Protein AF-A0A326RTP5-F1 (afdb_monomer_lite)

Radius of gyration: 15.51 Å; chains: 1; bounding box: 38×34×43 Å

Secondary structure (DSSP, 8-state):
-GGG---GGGSSHHHHHHHHHHHHHHEEEEETTEEEEEEEEEEEEE-SS-B-TTSPP-SS--PPTT-EEEETTEEEEEEEETTTTEEEEEEEEEEEETTTTEEEESHHHHHHHHH-S--SSS-----EEEE------PPEEEPPSS--GGGGTTTTTTS--EEE--TT-

Organism: NCBI:txid475299

pLDDT: mean 94.5, std 6.09, range [53.22, 98.88]

Sequence (169 aa):
MTFLKITPDKENEAGFGKIAKRLFEEYAIQKGDQLFRLMEIEFYWKSETHPDQSTYGRNHVQPKAGDWFFHYSGVDIALDDPDLKGEGGILIRGIYDLTERKEIKGPMVCAMTLFSGFNAFDGNIQTKLISKPFDSLPIKAGPRKGLGKNAEVNDMHVKNYAFSINPKK

Foldseek 3Di:
DPLLDADPVLLAPVNLVSSVQCQQFWKWKDFPPWTKGQFKKFWQKDFPNRHQQQFDDQPPHDDDQQDWDDDPQAIFRWHDDVVRNMTHGIQGAWIATPVVRDIQGGRHSVRCVQFPDDDPPDDDRPIHMDTDGDDRFDKDFFFDPDGDPSRVVVVVRGGRRMIGGDPVD

Structure (mmCIF, N/CA/C/O backbone):
data_AF-A0A326RTP5-F1
#
_entry.id   AF-A0A326RTP5-F1
#
loop_
_atom_site.group_PDB
_atom_site.id
_atom_site.type_symbol
_atom_site.label_atom_id
_atom_site.label_alt_id
_atom_site.label_comp_id
_atom_site.label_asym_id
_atom_site.label_entity_id
_atom_site.label_seq_id
_atom_site.pdbx_PDB_ins_code
_atom_site.Cartn_x
_atom_site.Cartn_y
_atom_site.Cartn_z
_atom_site.occupancy
_atom_site.B_iso_or_equiv
_atom_site.auth_seq_id
_atom_site.auth_comp_id
_atom_site.auth_asym_id
_atom_site.auth_atom_id
_atom_site.pdbx_PDB_model_num
ATOM 1 N N . MET A 1 1 ? -8.955 -12.560 -4.746 1.00 63.47 1 MET A N 1
ATOM 2 C CA . MET A 1 1 ? -9.110 -11.088 -4.686 1.00 63.47 1 MET A CA 1
ATOM 3 C C . MET A 1 1 ? -8.701 -10.493 -6.026 1.00 63.47 1 MET A C 1
ATOM 5 O O . MET A 1 1 ? -7.521 -10.309 -6.268 1.00 63.47 1 MET A O 1
ATOM 9 N N . THR A 1 2 ? -9.645 -10.257 -6.938 1.00 82.19 2 THR A N 1
ATOM 10 C CA . THR A 1 2 ? -9.330 -9.908 -8.340 1.00 82.19 2 THR A CA 1
ATOM 11 C C . THR A 1 2 ? -8.784 -8.493 -8.531 1.00 82.19 2 THR A C 1
ATOM 13 O O . THR A 1 2 ? -8.080 -8.247 -9.502 1.00 82.19 2 THR A O 1
ATOM 16 N N . PHE A 1 3 ? -9.077 -7.557 -7.623 1.00 92.94 3 PHE A N 1
ATOM 17 C CA . PHE A 1 3 ? -8.702 -6.151 -7.806 1.00 92.94 3 PHE A CA 1
ATOM 18 C C . PHE A 1 3 ? -7.225 -5.843 -7.542 1.00 92.94 3 PHE A C 1
ATOM 20 O O . PHE A 1 3 ? -6.750 -4.816 -8.010 1.00 92.94 3 PHE A O 1
ATOM 27 N N . LEU A 1 4 ? -6.522 -6.719 -6.815 1.00 94.38 4 LEU A N 1
ATOM 28 C CA . LEU A 1 4 ? -5.075 -6.629 -6.600 1.00 94.38 4 LEU A CA 1
ATOM 29 C C . LEU A 1 4 ? -4.275 -7.215 -7.773 1.00 94.38 4 LEU A C 1
ATOM 31 O O . LEU A 1 4 ? -3.059 -7.068 -7.790 1.00 94.38 4 LEU A O 1
ATOM 35 N N . LYS A 1 5 ? -4.933 -7.878 -8.741 1.00 91.75 5 LYS A N 1
ATOM 36 C CA . LYS A 1 5 ? -4.241 -8.461 -9.894 1.00 91.75 5 LYS A CA 1
ATOM 37 C C . LYS A 1 5 ? -3.629 -7.348 -10.740 1.00 91.75 5 LYS A C 1
ATOM 39 O O . LYS A 1 5 ? -4.337 -6.454 -11.214 1.00 91.75 5 LYS A O 1
ATOM 44 N N . ILE A 1 6 ? -2.325 -7.449 -10.951 1.00 91.44 6 ILE A N 1
ATOM 45 C CA . ILE A 1 6 ? -1.567 -6.580 -11.838 1.00 91.44 6 ILE A CA 1
ATOM 46 C C . ILE A 1 6 ? -1.466 -7.290 -13.186 1.00 91.44 6 ILE A C 1
ATOM 48 O O . ILE A 1 6 ? -1.182 -8.474 -13.256 1.00 91.44 6 ILE A O 1
ATOM 52 N N . THR A 1 7 ? -1.777 -6.585 -14.264 1.00 89.69 7 THR A N 1
ATOM 53 C CA . THR A 1 7 ? -1.649 -7.096 -15.636 1.00 89.69 7 THR A CA 1
ATOM 54 C C . THR A 1 7 ? -0.536 -6.326 -16.345 1.00 89.69 7 THR A C 1
ATOM 56 O O . THR A 1 7 ? -0.242 -5.214 -15.904 1.00 89.69 7 THR A O 1
ATOM 59 N N . PRO A 1 8 ? 0.066 -6.845 -17.435 1.00 89.00 8 PRO A N 1
ATOM 60 C CA . PRO A 1 8 ? 1.170 -6.160 -18.119 1.00 89.00 8 PRO A CA 1
ATOM 61 C C . PRO A 1 8 ? 0.866 -4.689 -18.470 1.00 89.00 8 PRO A C 1
ATOM 63 O O . PRO A 1 8 ? 1.699 -3.803 -18.321 1.00 89.00 8 PRO A O 1
ATOM 66 N N . ASP A 1 9 ? -0.375 -4.393 -18.869 1.00 91.00 9 ASP A N 1
ATOM 67 C CA . ASP A 1 9 ? -0.857 -3.042 -19.194 1.00 91.00 9 ASP A CA 1
ATOM 68 C C . ASP A 1 9 ? -1.096 -2.142 -17.963 1.00 91.00 9 ASP A C 1
ATOM 70 O O . ASP A 1 9 ? -1.390 -0.951 -18.102 1.00 91.00 9 ASP A O 1
ATOM 74 N N . LYS A 1 10 ? -0.985 -2.694 -16.750 1.00 92.50 10 LYS A N 1
ATOM 75 C CA . LYS A 1 10 ? -1.265 -2.040 -15.459 1.00 92.50 10 LYS A CA 1
ATOM 76 C C . LYS A 1 10 ? -0.072 -2.014 -14.507 1.00 92.50 10 LYS A C 1
ATOM 78 O O . LYS A 1 10 ? -0.214 -1.488 -13.406 1.00 92.50 10 LYS A O 1
ATOM 83 N N . GLU A 1 11 ? 1.095 -2.497 -14.920 1.00 94.25 11 GLU A N 1
ATOM 84 C CA . GLU A 1 11 ? 2.370 -2.316 -14.212 1.00 94.25 11 GLU A CA 1
ATOM 85 C C . GLU A 1 11 ? 2.873 -0.861 -14.353 1.00 94.25 11 GLU A C 1
ATOM 87 O O . GLU A 1 11 ? 3.958 -0.587 -14.856 1.00 94.25 11 GLU A O 1
ATOM 92 N N . ASN A 1 12 ? 2.044 0.123 -13.997 1.00 96.06 12 ASN A N 1
ATOM 93 C CA . ASN A 1 12 ? 2.321 1.549 -14.173 1.00 96.06 12 ASN A CA 1
ATOM 94 C C . ASN A 1 12 ? 1.529 2.417 -13.182 1.00 96.06 12 ASN A C 1
ATOM 96 O O . ASN A 1 12 ? 0.680 1.934 -12.433 1.00 96.06 12 ASN A O 1
ATOM 100 N N . GLU A 1 13 ? 1.792 3.729 -13.199 1.00 97.50 13 GLU A N 1
ATOM 101 C CA . GLU A 1 13 ? 1.188 4.699 -12.273 1.00 97.50 13 GLU A CA 1
ATOM 102 C C . GLU A 1 13 ? -0.348 4.671 -12.308 1.00 97.50 13 GLU A C 1
ATOM 104 O O . GLU A 1 13 ? -0.994 4.724 -11.262 1.00 97.50 13 GLU A O 1
ATOM 109 N N . ALA A 1 14 ? -0.951 4.525 -13.492 1.00 97.62 14 ALA A N 1
ATOM 110 C CA . ALA A 1 14 ? -2.403 4.486 -13.639 1.00 97.62 14 ALA A CA 1
ATOM 111 C C . ALA A 1 14 ? -3.011 3.182 -13.093 1.00 97.62 14 ALA A C 1
ATOM 113 O O . ALA A 1 14 ? -4.081 3.208 -12.479 1.00 97.62 14 ALA A O 1
ATOM 114 N N . GLY A 1 15 ? -2.345 2.043 -13.303 1.00 97.69 15 GLY A N 1
ATOM 115 C CA . GLY A 1 15 ? -2.757 0.753 -12.751 1.00 97.69 15 GLY A CA 1
ATOM 116 C C . GLY A 1 15 ? -2.705 0.739 -11.224 1.00 97.69 15 GLY A C 1
ATOM 117 O O . GLY A 1 15 ? -3.713 0.448 -10.576 1.00 97.69 15 GLY A O 1
ATOM 118 N N . PHE A 1 16 ? -1.578 1.158 -10.646 1.00 98.50 16 PHE A N 1
ATOM 119 C CA . PHE A 1 16 ? -1.416 1.270 -9.194 1.00 98.50 16 PHE A CA 1
ATOM 120 C C . PHE A 1 16 ? -2.373 2.299 -8.585 1.00 98.50 16 PHE A C 1
ATOM 122 O O . PHE A 1 16 ? -2.995 2.028 -7.559 1.00 98.50 16 PHE A O 1
ATOM 129 N N . GLY A 1 17 ? -2.600 3.428 -9.262 1.00 98.44 17 GLY A N 1
ATOM 130 C CA . GLY A 1 17 ? -3.570 4.437 -8.839 1.00 98.44 17 GLY A CA 1
ATOM 131 C C . GLY A 1 17 ? -5.005 3.904 -8.747 1.00 98.44 17 GLY A C 1
ATOM 132 O O . GLY A 1 17 ? -5.734 4.270 -7.825 1.00 98.44 17 GLY A O 1
ATOM 133 N N . LYS A 1 18 ? -5.416 2.987 -9.637 1.00 97.94 18 LYS A N 1
ATOM 134 C CA . LYS A 1 18 ? -6.731 2.319 -9.547 1.00 97.94 18 LYS A CA 1
ATOM 135 C C . LYS A 1 18 ? -6.828 1.425 -8.314 1.00 97.94 18 LYS A C 1
ATOM 137 O O . LYS A 1 18 ? -7.853 1.449 -7.637 1.00 97.94 18 LYS A O 1
ATOM 142 N N . ILE A 1 19 ? -5.776 0.664 -8.009 1.00 98.50 19 ILE A N 1
ATOM 143 C CA . ILE A 1 19 ? -5.725 -0.174 -6.803 1.00 98.50 19 ILE A CA 1
ATOM 144 C C . ILE A 1 19 ? -5.771 0.715 -5.552 1.00 98.50 19 ILE A C 1
ATOM 146 O O . ILE A 1 19 ? -6.589 0.479 -4.664 1.00 98.50 19 ILE A O 1
ATOM 150 N N . ALA A 1 20 ? -4.964 1.780 -5.519 1.00 98.62 20 ALA A N 1
ATOM 151 C CA . ALA A 1 20 ? -4.929 2.750 -4.428 1.00 98.62 20 ALA A CA 1
ATOM 152 C C . ALA A 1 20 ? -6.300 3.381 -4.169 1.00 98.62 20 ALA A C 1
ATOM 154 O O . ALA A 1 20 ? -6.757 3.419 -3.028 1.00 98.62 20 ALA A O 1
ATOM 155 N N . LYS A 1 21 ? -6.988 3.816 -5.233 1.00 98.31 21 LYS A N 1
ATOM 156 C CA . LYS A 1 21 ? -8.336 4.385 -5.148 1.00 98.31 21 LYS A CA 1
ATOM 157 C C . LYS A 1 21 ? -9.306 3.430 -4.465 1.00 98.31 21 LYS A C 1
ATOM 159 O O . LYS A 1 21 ? -9.966 3.820 -3.508 1.00 98.31 21 LYS A O 1
ATOM 164 N N . ARG A 1 22 ? -9.337 2.165 -4.895 1.00 98.12 22 ARG A N 1
ATOM 165 C CA . ARG A 1 22 ? -10.198 1.153 -4.269 1.00 98.12 22 ARG A CA 1
ATOM 166 C C . ARG A 1 22 ? -9.846 0.939 -2.801 1.00 98.12 22 ARG A C 1
ATOM 168 O O . ARG A 1 22 ? -10.741 0.918 -1.968 1.00 98.12 22 ARG A O 1
ATOM 175 N N . LEU A 1 23 ? -8.562 0.845 -2.460 1.00 98.56 23 LEU A N 1
ATOM 176 C CA . LEU A 1 23 ? -8.132 0.703 -1.065 1.00 98.56 23 LEU A CA 1
ATOM 177 C C . LEU A 1 23 ? -8.542 1.898 -0.187 1.00 98.56 23 LEU A C 1
ATOM 179 O O . LEU A 1 23 ? -8.914 1.696 0.963 1.00 98.56 23 LEU A O 1
ATOM 183 N N . PHE A 1 24 ? -8.504 3.126 -0.711 1.00 98.44 24 PHE A N 1
ATOM 184 C CA . PHE A 1 24 ? -8.875 4.338 0.030 1.00 98.44 24 PHE A CA 1
ATOM 185 C C . PHE A 1 24 ? -10.382 4.587 0.147 1.00 98.44 24 PHE A C 1
ATOM 187 O O . PHE A 1 24 ? -10.814 5.290 1.069 1.00 98.44 24 PHE A O 1
ATOM 194 N N . GLU A 1 25 ? -11.167 4.081 -0.802 1.00 97.94 25 GLU A N 1
ATOM 195 C CA . GLU A 1 25 ? -12.600 4.368 -0.922 1.00 97.94 25 GLU A CA 1
ATOM 196 C C . GLU A 1 25 ? -13.496 3.194 -0.537 1.00 97.94 25 GLU A C 1
ATOM 198 O O . GLU A 1 25 ? -14.619 3.420 -0.111 1.00 97.94 25 GLU A O 1
ATOM 203 N N . GLU A 1 26 ? -13.039 1.951 -0.680 1.00 98.19 26 GLU A N 1
ATOM 204 C CA . GLU A 1 26 ? -13.890 0.764 -0.515 1.00 98.19 26 GLU A CA 1
ATOM 205 C C . GLU A 1 26 ? -13.506 -0.086 0.701 1.00 98.19 26 GLU A C 1
ATOM 207 O O . GLU A 1 26 ? -14.269 -0.977 1.081 1.00 98.19 26 GLU A O 1
ATOM 212 N N . TYR A 1 27 ? -12.345 0.161 1.320 1.00 98.31 27 TYR A N 1
ATOM 213 C CA . TYR A 1 27 ? -11.810 -0.702 2.369 1.00 98.31 27 TYR A CA 1
ATOM 214 C C . TYR A 1 27 ? -11.352 0.049 3.618 1.00 98.31 27 TYR A C 1
ATOM 216 O O . TYR A 1 27 ? -10.717 1.100 3.561 1.00 98.31 27 TYR A O 1
ATOM 224 N N . ALA A 1 28 ? -11.609 -0.570 4.769 1.00 98.25 28 ALA A N 1
ATOM 225 C CA . ALA A 1 28 ? -10.994 -0.226 6.044 1.00 98.25 28 ALA A CA 1
ATOM 226 C C . ALA A 1 28 ? -10.177 -1.406 6.567 1.00 98.25 28 ALA A C 1
ATOM 228 O O . ALA A 1 28 ? -10.509 -2.562 6.305 1.00 98.25 28 ALA A O 1
ATOM 229 N N . ILE A 1 29 ? -9.141 -1.124 7.348 1.00 98.38 29 ILE A N 1
ATOM 230 C CA . ILE A 1 29 ? -8.454 -2.139 8.142 1.00 98.38 29 ILE A CA 1
ATOM 231 C C . ILE A 1 29 ? -9.189 -2.259 9.473 1.00 98.38 29 ILE A C 1
ATOM 233 O O . ILE A 1 29 ? -9.332 -1.280 10.203 1.00 98.38 29 ILE A O 1
ATOM 237 N N . GLN A 1 30 ? -9.656 -3.459 9.782 1.00 97.50 30 GLN A N 1
ATOM 238 C CA . GLN A 1 30 ? -10.216 -3.814 11.075 1.00 97.50 30 GLN A CA 1
ATOM 239 C C . GLN A 1 30 ? -9.131 -4.454 11.937 1.00 97.50 30 GLN A C 1
ATOM 241 O O . GLN A 1 30 ? -8.476 -5.390 11.485 1.00 97.50 30 GLN A O 1
ATOM 246 N N . LYS A 1 31 ? -8.988 -3.986 13.178 1.00 94.88 31 LYS A N 1
ATOM 247 C CA . LYS A 1 31 ? -8.165 -4.600 14.227 1.00 94.88 31 LYS A CA 1
ATOM 248 C C . LYS A 1 31 ? -9.025 -4.747 15.483 1.00 94.88 31 LYS A C 1
ATOM 250 O O . LYS A 1 31 ? -9.263 -3.764 16.182 1.00 94.88 31 LYS A O 1
ATOM 255 N N . GLY A 1 32 ? -9.507 -5.961 15.754 1.00 90.38 32 GLY A N 1
ATOM 256 C CA . GLY A 1 32 ? -10.547 -6.166 16.767 1.00 90.38 32 GLY A CA 1
ATOM 257 C C . GLY A 1 32 ? -11.763 -5.284 16.461 1.00 90.38 32 GLY A C 1
ATOM 258 O O . GLY A 1 32 ? -12.285 -5.317 15.343 1.00 90.38 32 GLY A O 1
ATOM 259 N N . ASP A 1 33 ? -12.145 -4.438 17.415 1.00 90.81 33 ASP A N 1
ATOM 260 C CA . ASP A 1 33 ? -13.261 -3.492 17.270 1.00 90.81 33 ASP A CA 1
ATOM 261 C C . ASP A 1 33 ? -12.850 -2.128 16.686 1.00 90.81 33 ASP A C 1
ATOM 263 O O . ASP A 1 33 ? -13.703 -1.289 16.390 1.00 90.81 33 ASP A O 1
ATOM 267 N N . GLN A 1 34 ? -11.550 -1.884 16.488 1.00 95.12 34 GLN A N 1
ATOM 268 C CA . GLN A 1 34 ? -11.050 -0.637 15.907 1.00 95.12 34 GLN A CA 1
ATOM 269 C C . GLN A 1 34 ? -11.059 -0.694 14.376 1.00 95.12 34 GLN A C 1
ATOM 271 O O . GLN A 1 34 ? -10.744 -1.722 13.768 1.00 95.12 34 GLN A O 1
ATOM 276 N N . LEU A 1 35 ? -11.371 0.444 13.749 1.00 97.81 35 LEU A N 1
ATOM 277 C CA . LEU A 1 35 ? -11.381 0.604 12.297 1.00 97.81 35 LEU A CA 1
ATOM 278 C C . LEU A 1 35 ? -10.455 1.738 11.865 1.00 97.81 35 LEU A C 1
ATOM 280 O O . LEU A 1 35 ? -10.533 2.857 12.372 1.00 97.81 35 LEU A O 1
ATOM 284 N N . PHE A 1 36 ? -9.647 1.457 10.850 1.00 98.38 36 PHE A N 1
ATOM 285 C CA . PHE A 1 36 ? -8.687 2.390 10.283 1.00 98.38 36 PHE A CA 1
ATOM 286 C C . PHE A 1 36 ? -8.934 2.562 8.787 1.00 98.38 36 PHE A C 1
ATOM 288 O O . PHE A 1 36 ? -9.073 1.583 8.053 1.00 98.38 36 PHE A O 1
ATOM 295 N N . ARG A 1 37 ? -8.950 3.804 8.306 1.00 98.06 37 ARG A N 1
ATOM 296 C CA . ARG A 1 37 ? -8.935 4.105 6.868 1.00 98.06 37 ARG A CA 1
ATOM 297 C C . ARG A 1 37 ? -7.488 4.224 6.395 1.00 98.06 37 ARG A C 1
ATOM 299 O O . ARG A 1 37 ? -6.702 4.935 7.017 1.00 98.06 37 ARG A O 1
ATOM 306 N N . LEU A 1 38 ? -7.134 3.567 5.293 1.00 98.62 38 LEU A N 1
ATOM 307 C CA . LEU A 1 38 ? -5.853 3.802 4.619 1.00 98.62 38 LEU A CA 1
ATOM 308 C C . LEU A 1 38 ? -5.805 5.242 4.091 1.00 98.62 38 LEU A C 1
ATOM 310 O O . LEU A 1 38 ? -6.780 5.712 3.511 1.00 98.62 38 LEU A O 1
ATOM 314 N N . MET A 1 39 ? -4.683 5.943 4.273 1.00 98.19 39 MET A N 1
ATOM 315 C CA . MET A 1 39 ? -4.529 7.321 3.782 1.00 98.19 39 MET A CA 1
ATOM 316 C C . MET A 1 39 ? -3.198 7.618 3.084 1.00 98.19 39 MET A C 1
ATOM 318 O O . MET A 1 39 ? -3.100 8.636 2.403 1.00 98.19 39 MET A O 1
ATOM 322 N N . GLU A 1 40 ? -2.183 6.764 3.227 1.00 98.75 40 GLU A N 1
ATOM 323 C CA . GLU A 1 40 ? -0.911 6.870 2.501 1.00 98.75 40 GLU A CA 1
ATOM 324 C C . GLU A 1 40 ? -0.328 5.469 2.278 1.00 98.75 40 GLU A C 1
ATOM 326 O O . GLU A 1 40 ? -0.155 4.716 3.242 1.00 98.75 40 GLU A O 1
ATOM 331 N N . ILE A 1 41 ? -0.040 5.125 1.020 1.00 98.88 41 ILE A N 1
ATOM 332 C CA . ILE A 1 41 ? 0.534 3.834 0.611 1.00 98.88 41 ILE A CA 1
ATOM 333 C C . ILE A 1 41 ? 1.601 4.009 -0.476 1.00 98.88 41 ILE A C 1
ATOM 335 O O . ILE A 1 41 ? 1.557 4.975 -1.239 1.00 98.88 41 ILE A O 1
ATOM 339 N N . GLU A 1 42 ? 2.531 3.060 -0.577 1.00 98.81 42 GLU A N 1
ATOM 340 C CA . GLU A 1 42 ? 3.559 3.004 -1.627 1.00 98.81 42 GLU A CA 1
ATOM 341 C C . GLU A 1 42 ? 3.570 1.635 -2.312 1.00 98.81 42 GLU A C 1
ATOM 343 O O . GLU A 1 42 ? 3.511 0.609 -1.643 1.00 98.81 42 GLU A O 1
ATOM 348 N N . PHE A 1 43 ? 3.666 1.611 -3.641 1.00 98.62 43 PHE A N 1
ATOM 349 C CA . PHE A 1 43 ? 3.776 0.372 -4.412 1.00 98.62 43 PHE A CA 1
ATOM 350 C C . PHE A 1 43 ? 5.241 0.012 -4.648 1.00 98.62 43 PHE A C 1
ATOM 352 O O . PHE A 1 43 ? 6.033 0.830 -5.117 1.00 98.62 43 PHE A O 1
ATOM 359 N N . TYR A 1 44 ? 5.578 -1.238 -4.368 1.00 97.94 44 TYR A N 1
ATOM 360 C CA . TYR A 1 44 ? 6.833 -1.880 -4.731 1.00 97.94 44 TYR A CA 1
ATOM 361 C C . TYR A 1 44 ? 6.473 -3.104 -5.552 1.00 97.94 44 TYR A C 1
ATOM 363 O O . TYR A 1 44 ? 5.728 -3.954 -5.075 1.00 97.94 44 TYR A O 1
ATOM 371 N N . TRP A 1 45 ? 6.920 -3.171 -6.797 1.00 97.44 45 TRP A N 1
ATOM 372 C CA . TRP A 1 45 ? 6.525 -4.242 -7.698 1.00 97.44 45 TRP A CA 1
ATOM 373 C C . TRP A 1 45 ? 7.666 -4.578 -8.632 1.00 97.44 45 TRP A C 1
ATOM 375 O O . TRP A 1 45 ? 8.185 -3.691 -9.301 1.00 97.44 45 TRP A O 1
ATOM 385 N N . LYS A 1 46 ? 8.035 -5.853 -8.677 1.00 96.25 46 LYS A N 1
ATOM 386 C CA . LYS A 1 46 ? 9.070 -6.367 -9.556 1.00 96.25 46 LYS A CA 1
ATOM 387 C C . LYS A 1 46 ? 8.498 -7.483 -10.415 1.00 96.25 46 LYS A C 1
ATOM 389 O O . LYS A 1 46 ? 7.945 -8.428 -9.871 1.00 96.25 46 LYS A O 1
ATOM 394 N N . SER A 1 47 ? 8.701 -7.413 -11.722 1.00 96.06 47 SER A N 1
ATOM 395 C CA . SER A 1 47 ? 8.388 -8.463 -12.698 1.00 96.06 47 SER A CA 1
ATOM 396 C C . SER A 1 47 ? 9.439 -8.492 -13.813 1.00 96.06 47 SER A C 1
ATOM 398 O O . SER A 1 47 ? 10.420 -7.742 -13.774 1.00 96.06 47 SER A O 1
ATOM 400 N N . GLU A 1 48 ? 9.254 -9.349 -14.821 1.00 94.56 48 GLU A N 1
ATOM 401 C CA . GLU A 1 48 ? 10.125 -9.376 -16.007 1.00 94.56 48 GLU A CA 1
ATOM 402 C C . GLU A 1 48 ? 10.106 -8.049 -16.787 1.00 94.56 48 GLU A C 1
ATOM 404 O O . GLU A 1 48 ? 11.132 -7.625 -17.317 1.00 94.56 48 GLU A O 1
ATOM 409 N N . THR A 1 49 ? 8.955 -7.376 -16.830 1.00 94.12 49 THR A N 1
ATOM 410 C CA . THR A 1 49 ? 8.726 -6.114 -17.554 1.00 94.12 49 THR A CA 1
ATOM 411 C C . THR A 1 49 ? 8.829 -4.876 -16.667 1.00 94.12 49 THR A C 1
ATOM 413 O O . THR A 1 49 ? 8.921 -3.759 -17.181 1.00 94.12 49 THR A O 1
ATOM 416 N N . HIS A 1 50 ? 8.862 -5.052 -15.345 1.00 96.00 50 HIS A N 1
ATOM 417 C CA . HIS A 1 50 ? 8.960 -3.972 -14.368 1.00 96.00 50 HIS A CA 1
ATOM 418 C C . HIS A 1 50 ? 10.071 -4.260 -13.342 1.00 96.00 50 HIS A C 1
ATOM 420 O O . HIS A 1 50 ? 9.824 -4.882 -12.313 1.00 96.00 50 HIS A O 1
ATOM 426 N N . PRO A 1 51 ? 11.330 -3.861 -13.596 1.00 94.62 51 PRO A N 1
ATOM 427 C CA . PRO A 1 51 ? 12.470 -4.301 -12.792 1.00 94.62 51 PRO A CA 1
ATOM 428 C C . PRO A 1 51 ? 12.730 -3.395 -11.573 1.00 94.62 51 PRO A C 1
ATOM 430 O O . PRO A 1 51 ? 13.807 -2.801 -11.446 1.00 94.62 51 PRO A O 1
ATOM 433 N N . ASP A 1 52 ? 11.775 -3.277 -10.649 1.00 96.81 52 ASP A N 1
ATOM 434 C CA . ASP A 1 52 ? 11.979 -2.486 -9.431 1.00 96.81 52 ASP A CA 1
ATOM 435 C C . ASP A 1 52 ? 12.878 -3.180 -8.401 1.00 96.81 52 ASP A C 1
ATOM 437 O O . ASP A 1 52 ? 12.444 -3.993 -7.581 1.00 96.81 52 ASP A O 1
ATOM 441 N N . GLN A 1 53 ? 14.155 -2.793 -8.409 1.00 95.69 53 GLN A N 1
ATOM 442 C CA . GLN A 1 53 ? 15.182 -3.307 -7.501 1.00 95.69 53 GLN A CA 1
ATOM 443 C C . GLN A 1 53 ? 15.015 -2.828 -6.051 1.00 95.69 53 GLN A C 1
ATOM 445 O O . GLN A 1 53 ? 15.773 -3.265 -5.184 1.00 95.69 53 GLN A O 1
ATOM 450 N N . SER A 1 54 ? 14.067 -1.925 -5.771 1.00 95.31 54 SER A N 1
ATOM 451 C CA . SER A 1 54 ? 13.713 -1.507 -4.408 1.00 95.31 54 SER A CA 1
ATOM 452 C C . SER A 1 54 ? 12.687 -2.407 -3.726 1.00 95.31 54 SER A C 1
ATOM 454 O O . SER A 1 54 ? 12.450 -2.257 -2.529 1.00 95.31 54 SER A O 1
ATOM 456 N N . THR A 1 55 ? 12.120 -3.366 -4.459 1.00 95.75 55 THR A N 1
ATOM 457 C CA . THR A 1 55 ? 11.186 -4.354 -3.916 1.00 95.75 55 THR A CA 1
ATOM 458 C C . THR A 1 55 ? 11.888 -5.291 -2.935 1.00 95.75 55 THR A C 1
ATOM 460 O O . THR A 1 55 ? 12.958 -5.829 -3.228 1.00 95.75 55 THR A O 1
ATOM 463 N N . TYR A 1 56 ? 11.285 -5.499 -1.763 1.00 92.88 56 TYR A N 1
ATOM 464 C CA . TYR A 1 56 ? 11.804 -6.433 -0.766 1.00 92.88 56 TYR A CA 1
ATOM 465 C C . TYR A 1 56 ? 11.741 -7.874 -1.283 1.00 92.88 56 TYR A C 1
ATOM 467 O O . TYR A 1 56 ? 10.682 -8.356 -1.677 1.00 92.88 56 TYR A O 1
ATOM 475 N N . GLY A 1 57 ? 12.882 -8.566 -1.247 1.00 89.50 57 GLY A N 1
ATOM 476 C CA . GLY A 1 57 ? 12.971 -9.966 -1.654 1.00 89.50 57 GLY A CA 1
ATOM 477 C C . GLY A 1 57 ? 12.222 -10.902 -0.702 1.00 89.50 57 GLY A C 1
ATOM 478 O O . GLY A 1 57 ? 12.241 -10.729 0.520 1.00 89.50 57 GLY A O 1
ATOM 479 N N . ARG A 1 58 ? 11.598 -11.935 -1.265 1.00 88.94 58 ARG A N 1
ATOM 480 C CA . ARG A 1 58 ? 10.753 -12.904 -0.550 1.00 88.94 58 ARG A CA 1
ATOM 481 C C . ARG A 1 58 ? 11.530 -14.151 -0.130 1.00 88.94 58 ARG A C 1
ATOM 483 O O . ARG A 1 58 ? 11.198 -15.280 -0.473 1.00 88.94 58 ARG A O 1
ATOM 490 N N . ASN A 1 59 ? 12.610 -13.930 0.618 1.00 86.31 59 ASN A N 1
ATOM 491 C CA . ASN A 1 59 ? 13.616 -14.964 0.896 1.00 86.31 59 ASN A CA 1
ATOM 492 C C . ASN A 1 59 ? 13.217 -15.955 2.002 1.00 86.31 59 ASN A C 1
ATOM 494 O O . ASN A 1 59 ? 13.752 -17.059 2.060 1.00 86.31 59 ASN A O 1
ATOM 498 N N . HIS A 1 60 ? 12.329 -15.548 2.910 1.00 88.25 60 HIS A N 1
ATOM 499 C CA . HIS A 1 60 ? 11.999 -16.317 4.120 1.00 88.25 60 HIS A CA 1
ATOM 500 C C . HIS A 1 60 ? 10.550 -16.804 4.150 1.00 88.25 60 HIS A C 1
ATOM 502 O O . HIS A 1 60 ? 10.244 -17.797 4.804 1.00 88.25 60 HIS A O 1
ATOM 508 N N . VAL A 1 61 ? 9.663 -16.107 3.443 1.00 90.81 61 VAL A N 1
ATOM 509 C CA . VAL A 1 61 ? 8.243 -16.429 3.305 1.00 90.81 61 VAL A CA 1
ATOM 510 C C . VAL A 1 61 ? 7.807 -16.088 1.884 1.00 90.81 61 VAL A C 1
ATOM 512 O O . VAL A 1 61 ? 8.333 -15.146 1.293 1.00 90.81 61 VAL A O 1
ATOM 515 N N . GLN A 1 62 ? 6.835 -16.831 1.356 1.00 90.06 62 GLN A N 1
ATOM 516 C CA . GLN A 1 62 ? 6.233 -16.598 0.039 1.00 90.06 62 GLN A CA 1
ATOM 517 C C . GLN A 1 62 ? 4.751 -16.225 0.218 1.00 90.06 62 GLN A C 1
ATOM 519 O O . GLN A 1 62 ? 3.891 -17.106 0.158 1.00 90.06 62 GLN A O 1
ATOM 524 N N . PRO A 1 63 ? 4.437 -14.951 0.524 1.00 93.62 63 PRO A N 1
ATOM 525 C CA . PRO A 1 63 ? 3.058 -14.527 0.722 1.00 93.62 63 PRO A CA 1
ATOM 526 C C . PRO A 1 63 ? 2.272 -14.563 -0.587 1.00 93.62 63 PRO A C 1
ATOM 528 O O . PRO A 1 63 ? 2.778 -14.180 -1.639 1.00 93.62 63 PRO A O 1
ATOM 531 N N . LYS A 1 64 ? 1.004 -14.951 -0.526 1.00 94.12 64 LYS A N 1
ATOM 532 C CA . LYS A 1 64 ? 0.081 -14.832 -1.657 1.00 94.12 64 LYS A CA 1
ATOM 533 C C . LYS A 1 64 ? -0.451 -13.406 -1.753 1.00 94.12 64 LYS A C 1
ATOM 535 O O . LYS A 1 64 ? -0.395 -12.637 -0.794 1.00 94.12 64 LYS A O 1
ATOM 540 N N . ALA A 1 65 ? -1.007 -13.049 -2.908 1.00 95.50 65 ALA A N 1
ATOM 541 C CA . ALA A 1 65 ? -1.629 -11.743 -3.091 1.00 95.50 65 ALA A 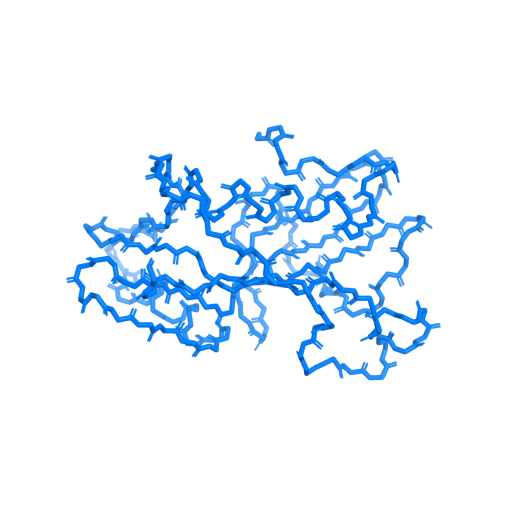CA 1
ATOM 542 C C . ALA A 1 65 ? -2.717 -11.485 -2.026 1.00 95.50 65 ALA A C 1
ATOM 544 O O . ALA A 1 65 ? -3.681 -12.247 -1.914 1.00 95.50 65 ALA A O 1
ATOM 545 N N . GLY A 1 66 ? -2.574 -10.390 -1.278 1.00 96.31 66 GLY A N 1
ATOM 546 C CA . GLY A 1 66 ? -3.456 -9.999 -0.176 1.00 96.31 66 GLY A CA 1
ATOM 547 C C . GLY A 1 66 ? -2.980 -10.404 1.223 1.00 96.31 66 GLY A C 1
ATOM 548 O O . GLY A 1 66 ? -3.551 -9.911 2.195 1.00 96.31 66 GLY A O 1
ATOM 549 N N . ASP A 1 67 ? -1.950 -11.245 1.346 1.00 96.25 67 ASP A N 1
ATOM 550 C CA . ASP A 1 67 ? -1.370 -11.589 2.648 1.00 96.25 67 ASP A CA 1
ATOM 551 C C . ASP A 1 67 ? -0.667 -10.375 3.274 1.00 96.25 67 ASP A C 1
ATOM 553 O O . ASP A 1 67 ? -0.116 -9.518 2.579 1.00 96.25 67 ASP A O 1
ATOM 557 N N . TRP A 1 68 ? -0.639 -10.315 4.605 1.00 97.06 68 TRP A N 1
ATOM 558 C CA . TRP A 1 68 ? 0.218 -9.367 5.314 1.00 97.06 68 TRP A CA 1
ATOM 559 C C . TRP A 1 68 ? 1.673 -9.822 5.225 1.00 97.06 68 TRP A C 1
ATOM 561 O O . TRP A 1 68 ? 2.009 -10.916 5.681 1.00 97.06 68 TRP A O 1
ATOM 571 N N . PHE A 1 69 ? 2.546 -8.979 4.681 1.00 97.12 69 PHE A N 1
ATOM 572 C CA . PHE A 1 69 ? 3.975 -9.265 4.589 1.00 97.12 69 PHE A CA 1
ATOM 573 C C . PHE A 1 69 ? 4.780 -8.262 5.414 1.00 97.12 69 PHE A C 1
ATOM 575 O O . PHE A 1 69 ? 4.790 -7.069 5.127 1.00 97.12 69 PHE A O 1
ATOM 582 N N . PHE A 1 70 ? 5.447 -8.752 6.459 1.00 96.25 70 PHE A N 1
ATOM 583 C CA . PHE A 1 70 ? 6.288 -7.933 7.331 1.00 96.25 70 PHE A CA 1
ATOM 584 C C . PHE A 1 70 ? 7.731 -7.916 6.846 1.00 96.25 70 PHE A C 1
ATOM 586 O O . PHE A 1 70 ? 8.308 -8.950 6.512 1.00 96.25 70 PHE A O 1
ATOM 593 N N . HIS A 1 71 ? 8.335 -6.736 6.894 1.00 94.88 71 HIS A N 1
ATOM 594 C CA . HIS A 1 71 ? 9.743 -6.515 6.588 1.00 94.88 71 HIS A CA 1
ATOM 595 C C . HIS A 1 71 ? 10.266 -5.331 7.415 1.00 94.88 71 HIS A C 1
ATOM 597 O O . HIS A 1 71 ? 9.518 -4.665 8.129 1.00 94.88 71 HIS A O 1
ATOM 603 N N . TYR A 1 72 ? 11.567 -5.044 7.333 1.00 92.38 72 TYR A N 1
ATOM 604 C CA . TYR A 1 72 ? 12.220 -4.054 8.203 1.00 92.38 72 TYR A CA 1
ATOM 605 C C . TYR A 1 72 ? 11.669 -2.625 8.099 1.00 92.38 72 TYR A C 1
ATOM 60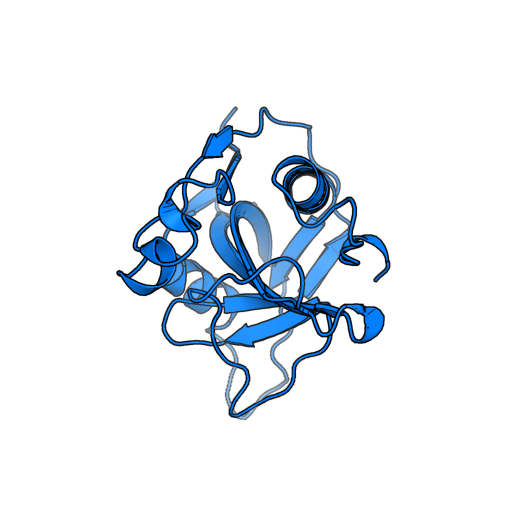7 O O . TYR A 1 72 ? 11.894 -1.820 9.001 1.00 92.38 72 TYR A O 1
ATOM 615 N N . SER A 1 73 ? 10.976 -2.289 7.009 1.00 93.94 73 SER A N 1
ATOM 616 C CA . SER A 1 73 ? 10.416 -0.949 6.809 1.00 93.94 73 SER A CA 1
ATOM 617 C C . SER A 1 73 ? 8.947 -0.828 7.201 1.00 93.94 73 SER A C 1
ATOM 619 O O . SER A 1 73 ? 8.476 0.303 7.307 1.00 93.94 73 SER A O 1
ATOM 621 N N . GLY A 1 74 ? 8.223 -1.928 7.420 1.00 97.19 74 GLY A N 1
ATOM 622 C CA . GLY A 1 74 ? 6.798 -1.876 7.726 1.00 97.19 74 GLY A CA 1
ATOM 623 C C . GLY A 1 74 ? 6.061 -3.171 7.420 1.00 97.19 74 GLY A C 1
ATOM 624 O O . GLY A 1 74 ? 6.570 -4.276 7.616 1.00 97.19 74 GLY A O 1
ATOM 625 N N . VAL A 1 75 ? 4.821 -2.995 6.978 1.00 98.06 75 VAL A N 1
ATOM 626 C CA . VAL A 1 75 ? 3.935 -4.076 6.568 1.00 98.06 75 VAL A CA 1
ATOM 627 C C . VAL A 1 75 ? 3.320 -3.736 5.218 1.00 98.06 75 VAL A C 1
ATOM 629 O O . VAL A 1 75 ? 2.796 -2.633 5.015 1.00 98.06 75 VAL A O 1
ATOM 632 N N . ASP A 1 76 ? 3.375 -4.713 4.327 1.00 98.31 76 ASP A N 1
ATOM 633 C CA . ASP A 1 76 ? 2.796 -4.656 2.999 1.00 98.31 76 ASP A CA 1
ATOM 634 C C . ASP A 1 76 ? 1.485 -5.444 2.947 1.00 98.31 76 ASP A C 1
ATOM 636 O O . ASP A 1 76 ? 1.332 -6.481 3.601 1.00 98.31 76 ASP A O 1
ATOM 640 N N . ILE A 1 77 ? 0.566 -5.000 2.087 1.00 98.25 77 ILE A N 1
ATOM 641 C CA . ILE A 1 77 ? -0.381 -5.919 1.445 1.00 98.25 77 ILE A CA 1
ATOM 642 C C . ILE A 1 77 ? 0.383 -6.577 0.298 1.00 98.25 77 ILE A C 1
ATOM 644 O O . ILE A 1 77 ? 0.756 -5.901 -0.664 1.00 98.25 77 ILE A O 1
ATOM 648 N N . ALA A 1 78 ? 0.642 -7.876 0.405 1.00 97.62 78 ALA A N 1
ATOM 649 C CA . ALA A 1 78 ? 1.431 -8.606 -0.571 1.00 97.62 78 ALA A CA 1
ATOM 650 C C . ALA A 1 78 ? 0.784 -8.575 -1.961 1.00 97.62 78 ALA A C 1
ATOM 652 O O . ALA A 1 78 ? -0.424 -8.762 -2.118 1.00 97.62 78 ALA A O 1
ATOM 653 N N . LEU A 1 79 ? 1.619 -8.387 -2.978 1.00 96.88 79 LEU A N 1
ATOM 654 C CA . LEU A 1 79 ? 1.279 -8.565 -4.384 1.00 96.88 79 LEU A CA 1
ATOM 655 C C . LEU A 1 79 ? 2.032 -9.782 -4.912 1.00 96.88 79 LEU A C 1
ATOM 657 O O . LEU A 1 79 ? 3.201 -9.980 -4.583 1.00 96.88 79 LEU A O 1
ATOM 661 N N . ASP A 1 80 ? 1.349 -10.596 -5.699 1.00 93.94 80 ASP A N 1
ATOM 662 C CA . ASP A 1 80 ? 1.889 -11.817 -6.288 1.00 93.94 80 ASP A CA 1
ATOM 663 C C . ASP A 1 80 ? 1.130 -12.087 -7.590 1.00 93.94 80 ASP A C 1
ATOM 665 O O . ASP A 1 80 ? -0.106 -12.090 -7.595 1.00 93.94 80 ASP A O 1
ATOM 669 N N . ASP A 1 81 ? 1.863 -12.257 -8.687 1.00 91.94 81 ASP A N 1
ATOM 670 C CA . ASP A 1 81 ? 1.323 -12.659 -9.983 1.00 91.94 81 ASP A CA 1
ATOM 671 C C . ASP A 1 81 ? 2.278 -13.658 -10.664 1.00 91.94 81 ASP A C 1
ATOM 673 O O . ASP A 1 81 ? 3.273 -13.260 -11.282 1.00 91.94 81 ASP A O 1
ATOM 677 N N . PRO A 1 82 ? 1.985 -14.967 -10.575 1.00 89.06 82 PRO A N 1
ATOM 678 C CA . PRO A 1 82 ? 2.810 -15.999 -11.194 1.00 89.06 82 PRO A CA 1
ATOM 679 C C . PRO A 1 82 ? 2.894 -15.901 -12.723 1.00 89.06 82 PRO A C 1
ATOM 681 O O . PRO A 1 82 ? 3.917 -16.296 -13.283 1.00 89.06 82 PRO A O 1
ATOM 684 N N . ASP A 1 83 ? 1.863 -15.368 -13.396 1.00 90.94 83 ASP A N 1
ATOM 685 C CA . ASP A 1 83 ? 1.832 -15.254 -14.862 1.00 90.94 83 ASP A CA 1
ATOM 686 C C . ASP A 1 83 ? 2.890 -14.243 -15.341 1.00 90.94 83 ASP A C 1
ATOM 688 O O . ASP A 1 83 ? 3.542 -14.446 -16.363 1.00 90.94 83 ASP A O 1
ATOM 692 N N . LEU A 1 84 ? 3.088 -13.170 -14.568 1.00 91.44 84 LEU A N 1
ATOM 693 C CA . LEU A 1 84 ? 4.088 -12.124 -14.813 1.00 91.44 84 LEU A CA 1
ATOM 694 C C . LEU A 1 84 ? 5.467 -12.429 -14.211 1.00 91.44 84 LEU A C 1
ATOM 696 O O . LEU A 1 84 ? 6.399 -11.637 -14.378 1.00 91.44 84 LEU A O 1
ATOM 700 N N . LYS A 1 85 ? 5.581 -13.527 -13.447 1.00 93.38 85 LYS A N 1
ATOM 701 C CA . LYS A 1 85 ? 6.673 -13.749 -12.480 1.00 93.38 85 LYS A CA 1
ATOM 702 C C . LYS A 1 85 ? 6.900 -12.503 -11.618 1.00 93.38 85 LYS A C 1
ATOM 704 O O . LYS A 1 85 ? 8.030 -12.061 -11.407 1.00 93.38 85 LYS A O 1
ATOM 709 N N . GLY A 1 86 ? 5.786 -11.906 -11.211 1.00 94.62 86 GLY A N 1
ATOM 710 C CA . GLY A 1 86 ? 5.732 -10.6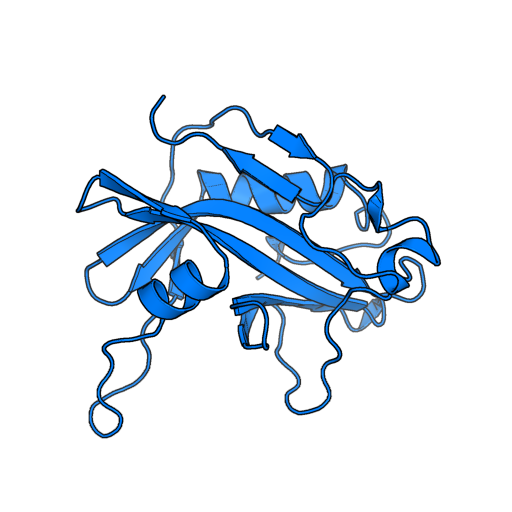32 -10.533 1.00 94.62 86 GLY A CA 1
ATOM 711 C C . GLY A 1 86 ? 5.521 -10.802 -9.036 1.00 94.62 86 GLY A C 1
ATOM 712 O O . GLY A 1 86 ? 4.632 -11.534 -8.608 1.00 94.62 86 GLY A O 1
ATOM 713 N N . GLU A 1 87 ? 6.303 -10.090 -8.236 1.00 95.94 87 GLU A N 1
ATOM 714 C CA . GLU A 1 87 ? 6.165 -10.058 -6.784 1.00 95.94 87 GLU A CA 1
ATOM 715 C C . GLU A 1 87 ? 6.367 -8.643 -6.240 1.00 95.94 87 GLU A C 1
ATOM 717 O O . GLU A 1 87 ? 7.081 -7.817 -6.813 1.00 95.94 87 GLU A O 1
ATOM 722 N N . GLY A 1 88 ? 5.738 -8.341 -5.105 1.00 96.62 88 GLY A N 1
ATOM 723 C CA . GLY A 1 88 ? 5.915 -7.039 -4.473 1.00 96.62 88 GLY A CA 1
ATOM 724 C C . GLY A 1 88 ? 4.957 -6.763 -3.330 1.00 96.62 88 GLY A C 1
ATOM 725 O O . GLY A 1 88 ? 4.417 -7.681 -2.725 1.00 96.62 88 GLY A O 1
ATOM 726 N N . GLY A 1 89 ? 4.723 -5.506 -3.008 1.00 97.75 89 GLY A N 1
ATOM 727 C CA . GLY A 1 89 ? 3.896 -5.141 -1.873 1.00 97.75 89 GLY A CA 1
ATOM 728 C C . GLY A 1 89 ? 3.367 -3.724 -1.961 1.00 97.75 89 GLY A C 1
ATOM 729 O O . GLY A 1 89 ? 3.916 -2.861 -2.649 1.00 97.75 89 GLY A O 1
ATOM 730 N N . ILE A 1 90 ? 2.261 -3.505 -1.261 1.00 98.75 90 ILE A N 1
ATOM 731 C CA . ILE A 1 90 ? 1.695 -2.183 -1.022 1.00 98.75 90 ILE A CA 1
ATOM 732 C C . ILE A 1 90 ? 2.020 -1.801 0.419 1.00 98.75 90 ILE A C 1
ATOM 734 O O . ILE A 1 90 ? 1.312 -2.213 1.342 1.00 98.75 90 ILE A O 1
ATOM 738 N N . LEU A 1 91 ? 3.069 -1.005 0.597 1.00 98.81 91 LEU A N 1
ATOM 739 C CA . LEU A 1 91 ? 3.528 -0.544 1.901 1.00 98.81 91 LEU A CA 1
ATOM 740 C C . LEU A 1 91 ? 2.529 0.432 2.501 1.00 98.81 91 LEU A C 1
ATOM 742 O O . LEU A 1 91 ? 2.233 1.476 1.916 1.00 98.81 91 LEU A O 1
ATOM 746 N N . ILE A 1 92 ? 2.056 0.130 3.708 1.00 98.81 92 ILE A N 1
ATOM 747 C CA . ILE A 1 92 ? 1.180 1.023 4.466 1.00 98.81 92 ILE A CA 1
ATOM 748 C C . ILE A 1 92 ? 2.030 2.074 5.173 1.00 98.81 92 ILE A C 1
ATOM 750 O O . ILE A 1 92 ? 2.869 1.741 6.005 1.00 98.81 92 ILE A O 1
ATOM 754 N N . ARG A 1 93 ? 1.788 3.357 4.886 1.00 98.69 93 ARG A N 1
ATOM 755 C CA . ARG A 1 93 ? 2.544 4.482 5.469 1.00 98.69 93 ARG A CA 1
ATOM 756 C C . ARG A 1 93 ? 1.725 5.423 6.323 1.00 98.69 93 ARG A C 1
ATOM 758 O O . ARG A 1 93 ? 2.294 6.148 7.143 1.00 98.69 93 ARG A O 1
ATOM 765 N N . GLY A 1 94 ? 0.419 5.438 6.107 1.00 98.69 94 GLY A N 1
ATOM 766 C CA . GLY A 1 94 ? -0.492 6.296 6.831 1.00 98.69 94 GLY A CA 1
ATOM 767 C C . GLY A 1 94 ? -1.860 5.659 6.946 1.00 98.69 94 GLY A C 1
ATOM 768 O O . GLY A 1 94 ? -2.436 5.206 5.952 1.00 98.69 94 GLY A O 1
ATOM 769 N N . ILE A 1 95 ? -2.390 5.686 8.161 1.00 98.69 95 ILE A N 1
ATOM 770 C CA . ILE A 1 95 ? -3.748 5.262 8.487 1.00 98.69 95 ILE A CA 1
ATOM 771 C C . ILE A 1 95 ? -4.444 6.343 9.314 1.00 98.69 95 ILE A C 1
ATOM 773 O O . ILE A 1 95 ? -3.804 7.119 10.024 1.00 98.69 95 ILE A O 1
ATOM 777 N N . TYR A 1 96 ? -5.765 6.394 9.221 1.00 98.38 96 TYR A N 1
ATOM 778 C CA . TYR A 1 96 ? -6.611 7.274 10.012 1.00 98.38 96 TYR A CA 1
ATOM 779 C C . TYR A 1 96 ? -7.515 6.433 10.908 1.00 98.38 96 TYR A C 1
ATOM 781 O O . TYR A 1 96 ? -8.331 5.659 10.405 1.00 98.38 96 TYR A O 1
ATOM 789 N N . ASP A 1 97 ? -7.350 6.572 12.220 1.00 97.56 97 ASP A N 1
ATOM 790 C CA . ASP A 1 97 ? -8.201 5.929 13.219 1.00 97.56 97 ASP A CA 1
ATOM 791 C C . ASP A 1 97 ? -9.588 6.584 13.191 1.00 97.56 97 ASP A C 1
ATOM 793 O O . ASP A 1 97 ? -9.722 7.785 13.439 1.00 97.56 97 ASP A O 1
ATOM 797 N N . LEU A 1 98 ? -10.619 5.805 12.855 1.00 96.31 98 LEU A N 1
ATOM 798 C CA . LEU A 1 98 ? -11.990 6.304 12.729 1.00 96.31 98 LEU A CA 1
ATOM 799 C C . LEU A 1 98 ? -12.669 6.532 14.083 1.00 96.31 98 LEU A C 1
ATOM 801 O O . LEU A 1 98 ? -13.617 7.316 14.154 1.00 96.31 98 LEU A O 1
ATOM 805 N N . THR A 1 99 ? -12.192 5.871 15.136 1.00 91.44 99 THR A N 1
ATOM 806 C CA . THR A 1 99 ? -12.716 5.996 16.497 1.00 91.44 99 THR A CA 1
ATOM 807 C C . THR A 1 99 ? -12.088 7.201 17.188 1.00 91.44 99 THR A C 1
ATOM 809 O O . THR A 1 99 ? -12.801 8.087 17.655 1.00 91.44 99 THR A O 1
ATOM 812 N N . GLU A 1 100 ? -10.756 7.283 17.194 1.00 94.38 100 GLU A N 1
ATOM 813 C CA . GLU A 1 100 ? -10.010 8.384 17.824 1.00 94.38 100 GLU A CA 1
ATOM 814 C C . GLU A 1 100 ? -9.919 9.639 16.946 1.00 94.38 100 GLU A C 1
ATOM 816 O O . GLU A 1 100 ? -9.488 10.697 17.408 1.00 94.38 100 GLU A O 1
ATOM 821 N N . ARG A 1 101 ? -10.317 9.541 15.671 1.00 94.31 101 ARG A N 1
ATOM 822 C CA . ARG A 1 101 ? -10.252 10.625 14.677 1.00 94.31 101 ARG A CA 1
ATOM 823 C C . ARG A 1 101 ? -8.841 11.186 14.497 1.00 94.31 101 ARG A C 1
ATOM 825 O O . ARG A 1 101 ? -8.642 12.397 14.340 1.00 94.31 101 ARG A O 1
ATOM 832 N N . LYS A 1 102 ? -7.850 10.295 14.486 1.00 96.06 102 LYS A N 1
ATOM 833 C CA . LYS A 1 102 ? -6.425 10.635 14.528 1.00 96.06 102 LYS A CA 1
ATOM 834 C C . LYS A 1 102 ? -5.661 10.051 13.344 1.00 96.06 102 LYS A C 1
ATOM 836 O O . LYS A 1 102 ? -5.842 8.899 12.967 1.00 96.06 102 LYS A O 1
ATOM 841 N N . GLU A 1 103 ? -4.755 10.852 12.787 1.00 97.81 103 GLU A N 1
ATOM 842 C CA . GLU A 1 103 ? -3.787 10.385 11.791 1.00 97.81 103 GLU A CA 1
ATOM 843 C C . GLU A 1 103 ? -2.614 9.675 12.470 1.00 97.81 103 GLU A C 1
ATOM 845 O O . GLU A 1 103 ? -2.029 10.186 13.429 1.00 97.81 103 GLU A O 1
ATOM 850 N N . ILE A 1 104 ? -2.227 8.535 11.913 1.00 98.44 104 ILE A N 1
ATOM 851 C CA . ILE A 1 104 ? -1.057 7.759 12.307 1.00 98.44 104 ILE A CA 1
ATOM 852 C C . ILE A 1 104 ? -0.173 7.647 11.068 1.00 98.44 104 ILE A C 1
ATOM 854 O O . ILE A 1 104 ? -0.625 7.198 10.016 1.00 98.44 104 ILE A O 1
ATOM 858 N N . LYS A 1 105 ? 1.075 8.113 11.178 1.00 97.88 105 LYS A N 1
ATOM 859 C CA . LYS A 1 105 ? 2.008 8.235 10.052 1.00 97.88 105 LYS A CA 1
ATOM 860 C C . LYS A 1 105 ? 3.335 7.564 10.349 1.00 97.88 105 LYS A C 1
ATOM 862 O O . LYS A 1 105 ? 3.826 7.605 11.473 1.00 97.88 105 LYS A O 1
ATOM 867 N N . GLY A 1 106 ? 3.935 7.031 9.293 1.00 98.06 106 GLY A N 1
ATOM 868 C CA . GLY A 1 106 ? 5.173 6.271 9.336 1.00 98.06 106 GLY A CA 1
ATOM 869 C C . GLY A 1 106 ? 4.872 4.779 9.210 1.00 98.06 106 GLY A C 1
ATOM 870 O O . GLY A 1 106 ? 4.022 4.274 9.946 1.00 98.06 106 GLY A O 1
ATOM 871 N N . PRO A 1 107 ? 5.552 4.058 8.303 1.00 98.38 107 PRO A N 1
ATOM 872 C CA . PRO A 1 107 ? 5.183 2.683 7.989 1.00 98.38 107 PRO A CA 1
ATOM 873 C C . PRO A 1 107 ? 5.353 1.734 9.176 1.00 98.38 107 PRO A C 1
ATOM 875 O O . PRO A 1 107 ? 4.451 0.953 9.474 1.00 98.38 107 PRO A O 1
ATOM 878 N N . MET A 1 108 ? 6.436 1.884 9.946 1.00 98.12 108 MET A N 1
ATOM 879 C CA . MET A 1 108 ? 6.605 1.090 11.162 1.00 98.12 108 MET A CA 1
ATOM 880 C C . MET A 1 108 ? 5.595 1.426 12.256 1.00 98.12 108 MET A C 1
ATOM 882 O O . MET A 1 108 ? 5.122 0.526 12.943 1.00 98.12 108 MET A O 1
ATOM 886 N N . VAL A 1 109 ? 5.228 2.701 12.405 1.00 98.38 109 VAL A N 1
ATOM 887 C CA . VAL A 1 109 ? 4.208 3.103 13.383 1.00 98.38 109 VAL A CA 1
ATOM 888 C C . VAL A 1 109 ? 2.861 2.494 13.000 1.00 98.38 109 VAL A C 1
ATOM 890 O O . VAL A 1 109 ? 2.197 1.925 13.857 1.00 98.38 109 VAL A O 1
ATOM 893 N N . CYS A 1 110 ? 2.499 2.520 11.712 1.00 98.50 110 CYS A N 1
ATOM 894 C CA . CYS A 1 110 ? 1.290 1.865 11.212 1.00 98.50 110 CYS A CA 1
ATOM 895 C C . CYS A 1 110 ? 1.311 0.359 11.495 1.00 98.50 110 CYS A C 1
ATOM 897 O O . CYS A 1 110 ? 0.340 -0.166 12.033 1.00 98.50 110 CYS A O 1
ATOM 899 N N . ALA A 1 111 ? 2.420 -0.328 11.199 1.00 98.19 111 ALA A N 1
ATOM 900 C CA . ALA A 1 111 ? 2.565 -1.753 11.489 1.00 98.19 111 ALA A CA 1
ATOM 901 C C . ALA A 1 111 ? 2.389 -2.051 12.990 1.00 98.19 111 ALA A C 1
ATOM 903 O O . ALA A 1 111 ? 1.602 -2.919 13.359 1.00 98.19 111 ALA A O 1
ATOM 904 N N . MET A 1 112 ? 3.040 -1.284 13.870 1.00 97.12 112 MET A N 1
ATOM 905 C CA . MET A 1 112 ? 2.887 -1.434 15.322 1.00 97.12 112 MET A CA 1
ATOM 906 C C . MET A 1 112 ? 1.447 -1.171 15.779 1.00 97.12 112 MET A C 1
ATOM 908 O O . MET A 1 112 ? 0.898 -1.949 16.553 1.00 97.12 112 MET A O 1
ATOM 912 N N . THR A 1 113 ? 0.795 -0.110 15.295 1.00 97.19 113 THR A N 1
ATOM 913 C CA . THR A 1 113 ? -0.607 0.172 15.639 1.00 97.19 113 THR A CA 1
ATOM 914 C C . THR A 1 113 ? -1.512 -0.989 15.235 1.00 97.19 113 THR A C 1
ATOM 916 O O . THR A 1 113 ? -2.330 -1.440 16.041 1.00 97.19 113 THR A O 1
ATOM 919 N N . LEU A 1 114 ? -1.366 -1.475 14.003 1.00 96.94 114 LEU A N 1
ATOM 920 C CA . LEU A 1 114 ? -2.255 -2.469 13.410 1.00 96.94 114 LEU A CA 1
ATOM 921 C C . LEU A 1 114 ? -2.038 -3.883 13.957 1.00 96.94 114 LEU A C 1
ATOM 923 O O . LEU A 1 114 ? -2.992 -4.657 13.990 1.00 96.94 114 LEU A O 1
ATOM 927 N N . PHE A 1 115 ? -0.822 -4.226 14.387 1.00 95.25 115 PHE A N 1
ATOM 928 C CA . PHE A 1 115 ? -0.446 -5.615 14.674 1.00 95.25 115 PHE A CA 1
ATOM 929 C C . PHE A 1 115 ? 0.103 -5.868 16.087 1.00 95.25 115 PHE A C 1
ATOM 931 O O . PHE A 1 115 ? 0.325 -7.022 16.439 1.00 95.25 115 PHE A O 1
ATOM 938 N N . SER A 1 116 ? 0.268 -4.842 16.927 1.00 92.19 116 SER A N 1
ATOM 939 C CA . SER A 1 116 ? 0.594 -5.016 18.353 1.00 92.19 116 SER A CA 1
ATOM 940 C C . SER A 1 116 ? -0.658 -5.137 19.229 1.00 92.19 116 SER A C 1
ATOM 942 O O . SER A 1 116 ? -1.758 -4.740 18.838 1.00 92.19 116 SER A O 1
ATOM 944 N N . GLY A 1 117 ? -0.481 -5.611 20.465 1.00 88.81 117 GLY A N 1
ATOM 945 C CA . GLY A 1 117 ? -1.564 -5.733 21.452 1.00 88.81 117 GLY A CA 1
ATOM 946 C C . GLY A 1 117 ? -2.313 -7.066 21.405 1.00 88.81 117 GLY A C 1
ATOM 947 O O . GLY A 1 117 ? -3.348 -7.196 22.047 1.00 88.81 117 GLY A O 1
ATOM 948 N N . PHE A 1 118 ? -1.791 -8.047 20.667 1.00 87.56 118 PHE A N 1
ATOM 949 C CA . PHE A 1 118 ? -2.243 -9.434 20.731 1.00 87.56 118 PHE A CA 1
ATOM 950 C C . PHE A 1 118 ? -1.378 -10.208 21.728 1.00 87.56 118 PHE A C 1
ATOM 952 O O . PHE A 1 118 ? -0.162 -10.015 21.785 1.00 87.56 118 PHE A O 1
ATOM 959 N N . ASN A 1 119 ? -2.008 -11.062 22.531 1.00 86.75 119 ASN A N 1
ATOM 960 C CA . ASN A 1 119 ? -1.307 -11.924 23.472 1.00 86.75 119 ASN A CA 1
ATOM 961 C C . ASN A 1 119 ? -0.650 -13.081 22.699 1.00 86.75 119 ASN A C 1
ATOM 963 O O . ASN A 1 119 ? -1.291 -13.709 21.863 1.00 86.75 119 ASN A O 1
ATOM 967 N N . ALA A 1 120 ? 0.624 -13.368 22.977 1.00 89.31 120 ALA A N 1
ATOM 968 C CA . ALA A 1 120 ? 1.370 -14.440 22.313 1.00 89.31 120 ALA A CA 1
ATOM 969 C C . ALA A 1 120 ? 0.847 -15.859 22.625 1.00 89.31 120 ALA A C 1
ATOM 971 O O . ALA A 1 120 ? 1.207 -16.806 21.931 1.00 89.31 120 ALA A O 1
ATOM 972 N N . PHE A 1 121 ? 0.020 -16.004 23.662 1.00 89.44 121 PHE A N 1
ATOM 973 C CA . PHE A 1 121 ? -0.579 -17.258 24.118 1.00 89.44 121 PHE A CA 1
ATOM 974 C C . PHE A 1 121 ? -2.099 -17.314 23.905 1.00 89.44 121 PHE A C 1
ATOM 976 O O . PHE A 1 121 ? -2.652 -18.410 23.859 1.00 89.44 121 PHE A O 1
ATOM 983 N N . ASP A 1 122 ? -2.760 -16.162 23.728 1.00 80.12 122 ASP A N 1
ATOM 984 C CA . ASP A 1 122 ? -4.217 -16.079 23.592 1.00 80.12 122 ASP A CA 1
ATOM 985 C C . ASP A 1 122 ? -4.617 -15.501 22.228 1.00 80.12 122 ASP A C 1
ATOM 987 O O . ASP A 1 122 ? -4.580 -14.290 21.990 1.00 80.12 122 ASP A O 1
ATOM 991 N N . GLY A 1 123 ? -5.074 -16.390 21.345 1.00 71.69 123 GLY A N 1
ATOM 992 C CA . GLY A 1 123 ? -5.738 -16.038 20.091 1.00 71.69 123 GLY A CA 1
ATOM 993 C C . GLY A 1 123 ? -4.824 -15.876 18.874 1.00 71.69 123 GLY A C 1
ATOM 994 O O . GLY A 1 123 ? -3.646 -16.216 18.879 1.00 71.69 123 GLY A O 1
ATOM 995 N N . ASN A 1 124 ? -5.424 -15.374 17.793 1.00 77.06 124 ASN A N 1
ATOM 996 C CA . ASN A 1 124 ? -4.764 -15.091 16.520 1.00 77.06 124 ASN A CA 1
ATOM 997 C C . ASN A 1 124 ? -4.740 -13.578 16.286 1.00 77.06 124 ASN A C 1
ATOM 999 O O . ASN A 1 124 ? -5.638 -12.867 16.736 1.00 77.06 124 ASN A O 1
ATOM 1003 N N . ILE A 1 125 ? -3.776 -13.085 15.511 1.00 81.81 125 ILE A N 1
ATOM 1004 C CA . ILE A 1 125 ? -3.819 -11.722 14.967 1.00 81.81 125 ILE A CA 1
ATOM 1005 C C . ILE A 1 125 ? -5.065 -11.603 14.074 1.00 81.81 125 ILE A C 1
ATOM 1007 O O . ILE A 1 125 ? -5.182 -12.303 13.071 1.00 81.81 125 ILE A O 1
ATOM 1011 N N . GLN A 1 126 ? -6.006 -10.726 14.436 1.00 86.31 126 GLN A N 1
ATOM 1012 C CA . GLN A 1 126 ? -7.302 -10.586 13.744 1.00 86.31 126 GLN A CA 1
ATOM 1013 C C . GLN A 1 126 ? -7.355 -9.420 12.746 1.00 86.31 126 GLN A C 1
ATOM 1015 O O . GLN A 1 126 ? -8.430 -9.061 12.259 1.00 86.31 126 GLN A O 1
ATOM 1020 N N . THR A 1 127 ? -6.213 -8.803 12.452 1.00 95.19 127 THR A N 1
ATOM 1021 C CA . THR A 1 127 ? -6.146 -7.634 11.575 1.00 95.19 127 THR A CA 1
ATOM 1022 C C . THR A 1 127 ? -6.447 -8.017 10.127 1.00 95.19 127 THR A C 1
ATOM 1024 O O . THR A 1 127 ? -5.791 -8.893 9.563 1.00 95.19 127 THR A O 1
ATOM 1027 N N . LYS A 1 128 ? -7.435 -7.371 9.503 1.00 96.00 128 LYS A N 1
ATOM 1028 C CA . LYS A 1 128 ? -7.890 -7.691 8.137 1.00 96.00 128 LYS A CA 1
ATOM 1029 C C . LYS A 1 128 ? -8.479 -6.478 7.426 1.00 96.00 128 LYS A C 1
ATOM 1031 O O . LYS A 1 128 ? -8.964 -5.555 8.072 1.00 96.00 128 LYS A O 1
ATOM 1036 N N . LEU A 1 129 ? -8.494 -6.502 6.096 1.00 97.06 129 LEU A N 1
ATOM 1037 C CA . LEU A 1 129 ? -9.280 -5.552 5.307 1.00 97.06 129 LEU A CA 1
ATOM 1038 C C . LEU A 1 129 ? -10.752 -5.978 5.286 1.00 97.06 129 LEU A C 1
ATOM 1040 O O . LEU A 1 129 ? -11.067 -7.140 5.025 1.00 97.06 129 LEU A O 1
ATOM 1044 N N . ILE A 1 130 ? -11.652 -5.029 5.524 1.00 97.44 130 ILE A N 1
ATOM 1045 C CA . ILE A 1 130 ? -13.100 -5.206 5.399 1.00 97.44 130 ILE A CA 1
ATOM 1046 C C . ILE A 1 130 ? -13.669 -4.196 4.407 1.00 97.44 130 ILE A C 1
ATOM 1048 O O . ILE A 1 130 ? -13.171 -3.075 4.299 1.00 97.44 130 ILE A O 1
ATOM 1052 N N . SER A 1 131 ? -14.730 -4.589 3.703 1.00 97.50 131 SER A N 1
ATOM 1053 C CA . SER A 1 131 ? -15.475 -3.673 2.839 1.00 97.50 131 SER A CA 1
ATOM 1054 C C . SER A 1 131 ? -16.127 -2.590 3.696 1.00 97.50 131 SER A C 1
ATOM 1056 O O . SER A 1 131 ? -16.959 -2.889 4.553 1.00 97.50 131 SER A O 1
ATOM 1058 N N . LYS A 1 132 ? -15.756 -1.335 3.464 1.00 97.38 132 LYS A N 1
ATOM 1059 C CA . LYS A 1 132 ? -16.333 -0.161 4.116 1.00 97.38 132 LYS A CA 1
ATOM 1060 C C . LYS A 1 132 ? -16.213 1.027 3.157 1.00 97.38 132 LYS A C 1
ATOM 1062 O O . LYS A 1 132 ? -15.099 1.507 2.964 1.00 97.38 132 LYS A O 1
ATOM 1067 N N . PRO A 1 133 ? -17.322 1.492 2.556 1.00 97.44 133 PRO A N 1
ATOM 1068 C CA . PRO A 1 133 ? -17.273 2.613 1.633 1.00 97.44 133 PRO A CA 1
ATOM 1069 C C . PRO A 1 133 ? -16.951 3.921 2.366 1.00 97.44 133 PRO A C 1
ATOM 1071 O O . PRO A 1 133 ? -17.412 4.150 3.489 1.00 97.44 133 PRO A O 1
ATOM 1074 N N . PHE A 1 134 ? -16.192 4.781 1.702 1.00 96.44 134 PHE A N 1
ATOM 1075 C CA . PHE A 1 134 ? -15.859 6.137 2.111 1.00 96.44 134 PHE A CA 1
ATOM 1076 C C . PHE A 1 134 ? -16.074 7.102 0.952 1.00 96.44 134 PHE A C 1
ATOM 1078 O O . PHE A 1 134 ? -15.987 6.719 -0.214 1.00 96.44 134 PHE A O 1
ATOM 1085 N N . ASP A 1 135 ? -16.255 8.379 1.280 1.00 94.81 135 ASP A N 1
ATOM 1086 C CA . ASP A 1 135 ? -16.299 9.424 0.268 1.00 94.81 135 ASP A CA 1
ATOM 1087 C C . ASP A 1 135 ? -14.981 9.496 -0.513 1.00 94.81 135 ASP A C 1
ATOM 1089 O O . ASP A 1 135 ? -13.875 9.379 0.043 1.00 94.81 135 ASP A O 1
ATOM 1093 N N . SER A 1 136 ? -15.127 9.707 -1.821 1.00 94.88 136 SER A N 1
ATOM 1094 C CA . SER A 1 136 ? -14.019 9.936 -2.740 1.00 94.88 136 SER A CA 1
ATOM 1095 C C . SER A 1 136 ? -13.308 11.232 -2.366 1.00 94.88 136 SER A C 1
ATOM 1097 O O . SER A 1 136 ? -13.904 12.307 -2.359 1.00 94.88 136 SER A O 1
ATOM 1099 N N . LEU A 1 137 ? -12.004 11.137 -2.117 1.00 95.88 137 LEU A N 1
ATOM 1100 C CA . LEU A 1 137 ? -11.144 12.280 -1.824 1.00 95.88 137 LEU A CA 1
ATOM 1101 C C . LEU A 1 137 ? -10.103 12.448 -2.934 1.00 95.88 137 LEU A C 1
ATOM 1103 O O . LEU A 1 137 ? -9.698 11.454 -3.540 1.00 95.88 137 LEU A O 1
ATOM 1107 N N . PRO A 1 138 ? -9.618 13.675 -3.198 1.00 97.38 138 PRO A N 1
ATOM 1108 C CA . PRO A 1 138 ? -8.542 13.881 -4.158 1.00 97.38 138 PRO A CA 1
ATOM 1109 C C . PRO A 1 138 ? -7.300 13.064 -3.782 1.00 97.38 138 PRO A C 1
ATOM 1111 O O . PRO A 1 138 ? -6.710 13.274 -2.718 1.00 97.38 138 PRO A O 1
ATOM 1114 N N . ILE A 1 139 ? -6.899 12.155 -4.670 1.00 98.19 139 ILE A N 1
ATOM 1115 C CA . ILE A 1 139 ? -5.696 11.338 -4.507 1.00 98.19 139 ILE A CA 1
ATOM 1116 C C . ILE A 1 139 ? -4.502 12.117 -5.048 1.00 98.19 139 ILE A C 1
ATOM 1118 O O . ILE A 1 139 ? -4.502 12.562 -6.196 1.00 98.19 139 ILE A O 1
ATOM 1122 N N . LYS A 1 140 ? -3.467 12.263 -4.224 1.00 98.25 140 LYS A N 1
ATOM 1123 C CA . LYS A 1 140 ? -2.162 12.772 -4.648 1.00 98.25 140 LYS A CA 1
ATOM 1124 C C . LYS A 1 140 ? -1.251 11.596 -4.965 1.00 98.25 140 LYS A C 1
ATOM 1126 O O . LYS A 1 140 ? -1.067 10.739 -4.101 1.00 98.25 140 LYS A O 1
ATOM 1131 N N . ALA A 1 141 ? -0.678 11.595 -6.163 1.00 98.50 141 ALA A N 1
ATOM 1132 C CA . ALA A 1 141 ? 0.393 10.689 -6.557 1.00 98.50 141 ALA A CA 1
ATOM 1133 C C . ALA A 1 141 ? 1.743 11.420 -6.494 1.00 98.50 141 ALA A C 1
ATOM 1135 O O . ALA A 1 141 ? 1.804 12.626 -6.743 1.00 98.50 141 ALA A O 1
ATOM 1136 N N . GLY A 1 142 ? 2.811 10.708 -6.150 1.00 98.31 142 GLY A N 1
ATOM 1137 C CA . GLY A 1 142 ? 4.164 11.257 -6.132 1.00 98.31 142 GLY A CA 1
ATOM 1138 C C . GLY A 1 142 ? 5.236 10.182 -5.948 1.00 98.31 142 GLY A C 1
ATOM 1139 O O . GLY A 1 142 ? 4.897 9.008 -5.762 1.00 98.31 142 GLY A O 1
ATOM 1140 N N . PRO A 1 143 ? 6.524 10.560 -5.992 1.00 98.19 143 PRO A N 1
ATOM 1141 C CA . PRO A 1 143 ? 7.623 9.640 -5.733 1.00 98.19 143 PRO A CA 1
ATOM 1142 C C . PRO A 1 143 ? 7.564 9.036 -4.328 1.00 98.19 143 PRO A C 1
ATOM 1144 O O . PRO A 1 143 ? 7.109 9.677 -3.374 1.00 98.19 143 PRO A O 1
ATOM 1147 N N . ARG A 1 144 ? 8.055 7.802 -4.196 1.00 97.88 144 ARG A N 1
ATOM 1148 C CA 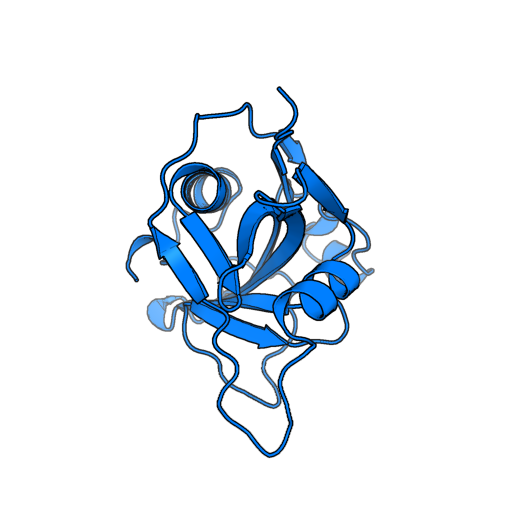. ARG A 1 144 ? 8.169 7.108 -2.903 1.00 97.88 144 ARG A CA 1
ATOM 1149 C C . ARG A 1 144 ? 9.259 7.727 -2.034 1.00 97.88 144 ARG A C 1
ATOM 1151 O O . ARG A 1 144 ? 10.220 8.314 -2.531 1.00 97.88 144 ARG A O 1
ATOM 1158 N N . LYS A 1 145 ? 9.120 7.586 -0.718 1.00 95.38 145 LYS A N 1
ATOM 1159 C CA . LYS A 1 145 ? 9.987 8.213 0.285 1.00 95.38 145 LYS A CA 1
ATOM 1160 C C . LYS A 1 145 ? 11.006 7.224 0.839 1.00 95.38 145 LYS A C 1
ATOM 1162 O O . LYS A 1 145 ? 10.655 6.122 1.249 1.00 95.38 145 LYS A O 1
ATOM 1167 N N . GLY A 1 146 ? 12.253 7.676 0.978 1.00 93.69 146 GLY A N 1
ATOM 1168 C CA . GLY A 1 146 ? 13.308 6.901 1.641 1.00 93.69 146 GLY A CA 1
ATOM 1169 C C . GLY A 1 146 ? 13.814 5.713 0.821 1.00 93.69 146 GLY A C 1
ATOM 1170 O O . GLY A 1 146 ? 14.200 4.700 1.396 1.00 93.69 146 GLY A O 1
ATOM 1171 N N . LEU A 1 147 ? 13.789 5.824 -0.510 1.00 93.75 147 LEU A N 1
ATOM 1172 C CA . LEU A 1 147 ? 14.363 4.820 -1.400 1.00 93.75 147 LEU A CA 1
ATOM 1173 C C . LEU A 1 147 ? 15.897 4.837 -1.341 1.00 93.75 147 LEU A C 1
ATOM 1175 O O . LEU A 1 147 ? 16.513 5.895 -1.225 1.00 93.75 147 LEU A O 1
ATOM 1179 N N . GLY A 1 148 ? 16.504 3.653 -1.428 1.00 92.12 148 GLY A N 1
ATOM 1180 C CA . GLY A 1 148 ? 17.950 3.498 -1.571 1.00 92.12 148 GLY A CA 1
ATOM 1181 C C . GLY A 1 148 ? 18.416 3.628 -3.024 1.00 92.12 148 GLY A C 1
ATOM 1182 O O . GLY A 1 148 ? 17.610 3.666 -3.955 1.00 92.12 148 GLY A O 1
ATOM 1183 N N . LYS A 1 149 ? 19.741 3.612 -3.224 1.00 94.75 149 LYS A N 1
ATOM 1184 C CA . LYS A 1 149 ? 20.390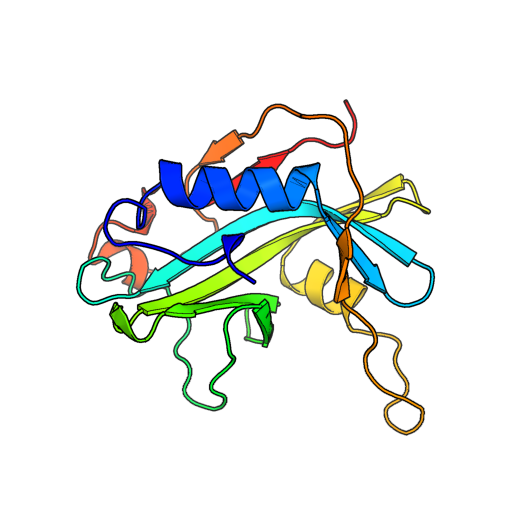 3.726 -4.548 1.00 94.75 149 LYS A CA 1
ATOM 1185 C C . LYS A 1 149 ? 19.960 2.649 -5.550 1.00 94.75 149 LYS A C 1
ATOM 1187 O O . LYS A 1 149 ? 20.037 2.843 -6.754 1.00 94.75 149 LYS A O 1
ATOM 1192 N N . ASN A 1 150 ? 19.490 1.501 -5.070 1.00 93.75 150 ASN A N 1
ATOM 1193 C CA . ASN A 1 150 ? 18.932 0.444 -5.912 1.00 93.75 150 ASN A CA 1
ATOM 1194 C C . ASN A 1 150 ? 17.712 0.912 -6.723 1.00 93.75 150 ASN A C 1
ATOM 1196 O O . ASN A 1 150 ? 17.536 0.463 -7.851 1.00 93.75 150 ASN A O 1
ATOM 1200 N N . ALA A 1 151 ? 16.907 1.845 -6.206 1.00 94.50 151 ALA A N 1
ATOM 1201 C CA . ALA A 1 151 ? 15.786 2.412 -6.956 1.00 94.50 151 ALA A CA 1
ATOM 1202 C C . ALA A 1 151 ? 16.225 3.334 -8.113 1.00 94.50 151 ALA A C 1
ATOM 1204 O O . ALA A 1 151 ? 15.415 3.665 -8.979 1.00 94.50 151 ALA A O 1
ATOM 1205 N N . GLU A 1 152 ? 17.487 3.764 -8.142 1.00 95.69 152 GLU A N 1
ATOM 1206 C CA . GLU A 1 152 ? 18.040 4.602 -9.212 1.00 95.69 152 GLU A CA 1
ATOM 1207 C C . GLU A 1 152 ? 18.419 3.781 -10.447 1.00 95.69 152 GLU A C 1
ATOM 1209 O O . GLU A 1 152 ? 18.338 4.294 -11.554 1.00 95.69 152 GLU A O 1
ATOM 1214 N N . VAL A 1 153 ? 18.726 2.488 -10.281 1.00 94.50 153 VAL A N 1
ATOM 1215 C CA . VAL A 1 153 ? 19.202 1.599 -11.361 1.00 94.50 153 VAL A CA 1
ATOM 1216 C C . VAL A 1 153 ? 18.254 1.564 -12.565 1.00 94.50 153 VAL A C 1
ATOM 1218 O O . VAL A 1 153 ? 18.716 1.477 -13.696 1.00 94.50 153 VAL A O 1
ATOM 1221 N N . ASN A 1 154 ? 16.942 1.643 -12.320 1.00 92.94 154 ASN A N 1
ATOM 1222 C CA . ASN A 1 154 ? 15.897 1.618 -13.351 1.00 92.94 154 ASN A CA 1
ATOM 1223 C C . ASN A 1 154 ? 14.929 2.811 -13.226 1.00 92.94 154 ASN A C 1
ATOM 1225 O O . ASN A 1 154 ? 13.744 2.679 -13.530 1.00 92.94 154 ASN A O 1
ATOM 1229 N N . ASP A 1 155 ? 15.396 3.948 -12.695 1.00 95.62 155 ASP A N 1
ATOM 1230 C CA . ASP A 1 155 ? 14.598 5.175 -12.509 1.00 95.62 155 ASP A CA 1
ATOM 1231 C C . ASP A 1 155 ? 13.308 4.996 -11.687 1.00 95.62 155 ASP A C 1
ATOM 1233 O O . ASP A 1 155 ? 12.353 5.770 -11.772 1.00 95.62 155 ASP A O 1
ATOM 1237 N N . MET A 1 156 ? 13.273 3.985 -10.824 1.00 96.06 156 MET A N 1
ATOM 1238 C CA . MET A 1 156 ? 12.123 3.679 -9.972 1.00 96.06 156 MET A CA 1
ATOM 1239 C C . MET A 1 156 ? 11.939 4.694 -8.842 1.00 96.06 156 MET A C 1
ATOM 1241 O O . MET A 1 156 ? 10.855 4.796 -8.263 1.00 96.06 156 MET A O 1
ATOM 1245 N N . HIS A 1 157 ? 12.977 5.476 -8.553 1.00 96.12 157 HIS A N 1
ATOM 1246 C CA . HIS A 1 157 ? 12.953 6.577 -7.596 1.00 96.12 157 HIS A CA 1
ATOM 1247 C C . HIS A 1 157 ? 12.159 7.806 -8.056 1.00 96.12 157 HIS A C 1
ATOM 1249 O O . HIS A 1 157 ? 11.669 8.539 -7.201 1.00 96.12 157 HIS A O 1
ATOM 1255 N N . VAL A 1 158 ? 11.979 8.017 -9.366 1.00 96.62 158 VAL A N 1
ATOM 1256 C CA . VAL A 1 158 ? 11.201 9.156 -9.897 1.00 96.62 158 VAL A CA 1
ATOM 1257 C C . VAL A 1 158 ? 9.750 8.807 -10.230 1.00 96.62 158 VAL A C 1
ATOM 1259 O O . VAL A 1 158 ? 8.960 9.704 -10.515 1.00 96.62 158 VAL A O 1
ATOM 1262 N N . LYS A 1 159 ? 9.377 7.521 -10.204 1.00 97.88 159 LYS A N 1
ATOM 1263 C CA . LYS A 1 159 ? 8.012 7.071 -10.520 1.00 97.88 159 LYS A CA 1
ATOM 1264 C C . LYS A 1 159 ? 7.024 7.458 -9.427 1.00 97.88 159 LYS A C 1
ATOM 1266 O O . LYS A 1 159 ? 7.317 7.301 -8.238 1.00 97.88 159 LYS A O 1
ATOM 1271 N N . ASN A 1 160 ? 5.818 7.865 -9.820 1.00 98.31 160 ASN A N 1
ATOM 1272 C CA . ASN A 1 160 ? 4.772 8.274 -8.884 1.00 98.31 160 ASN A CA 1
ATOM 1273 C C . ASN A 1 160 ? 4.014 7.079 -8.287 1.00 98.31 160 ASN A C 1
ATOM 1275 O O . ASN A 1 160 ? 2.823 6.888 -8.527 1.00 98.31 160 ASN A O 1
ATOM 1279 N N . TYR A 1 161 ? 4.722 6.246 -7.528 1.00 98.56 161 TYR A N 1
ATOM 1280 C CA . TYR A 1 161 ? 4.184 5.027 -6.914 1.00 98.56 161 TYR A CA 1
ATOM 1281 C C . TYR A 1 161 ? 3.780 5.201 -5.445 1.00 98.56 161 TYR A C 1
ATOM 1283 O O . TYR A 1 161 ? 3.400 4.226 -4.799 1.00 98.56 161 TYR A O 1
ATOM 1291 N N . ALA A 1 162 ? 3.829 6.425 -4.914 1.00 98.69 162 ALA A N 1
ATOM 1292 C CA . ALA A 1 162 ? 3.236 6.782 -3.632 1.00 98.69 162 ALA A CA 1
ATOM 1293 C C . ALA A 1 162 ? 1.885 7.466 -3.846 1.00 98.69 162 ALA A C 1
ATOM 1295 O O . ALA A 1 162 ? 1.783 8.415 -4.624 1.00 98.69 162 ALA A O 1
ATOM 1296 N N . PHE A 1 163 ? 0.861 7.025 -3.118 1.00 98.88 163 PHE A N 1
ATOM 1297 C CA . PHE A 1 163 ? -0.493 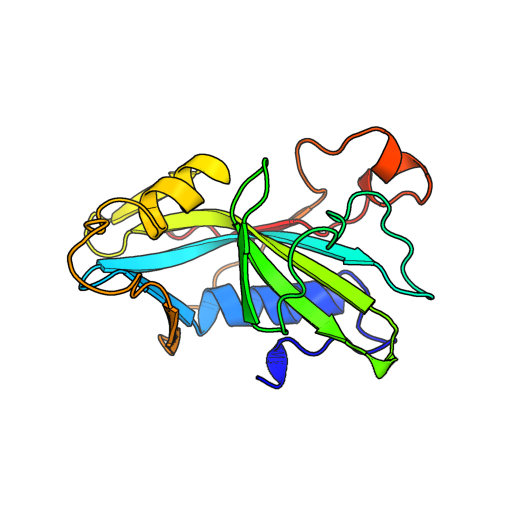7.567 -3.199 1.00 98.88 163 PHE A CA 1
ATOM 1298 C C . PHE A 1 163 ? -0.975 7.990 -1.818 1.00 98.88 163 PHE A C 1
ATOM 1300 O O . PHE A 1 163 ? -0.741 7.295 -0.829 1.00 98.88 163 PHE A O 1
ATOM 1307 N N . SER A 1 164 ? -1.664 9.128 -1.736 1.00 98.62 164 SER A N 1
ATOM 1308 C CA . SER A 1 164 ? -2.205 9.624 -0.470 1.00 98.62 164 SER A CA 1
ATOM 1309 C C . SER A 1 164 ? -3.500 10.412 -0.623 1.00 98.62 164 SER A C 1
ATOM 1311 O O . SER A 1 164 ? -3.752 11.029 -1.658 1.00 98.62 164 SER A O 1
ATOM 1313 N N . ILE A 1 165 ? -4.291 10.423 0.447 1.00 98.19 165 ILE A N 1
ATOM 1314 C CA . ILE A 1 165 ? -5.487 11.252 0.626 1.00 98.19 165 ILE A CA 1
ATOM 1315 C C . ILE A 1 165 ? -5.382 12.040 1.936 1.00 98.19 165 ILE A C 1
ATOM 1317 O O . ILE A 1 165 ? -4.623 11.686 2.838 1.00 98.19 165 ILE A O 1
ATOM 1321 N N . ASN A 1 166 ? -6.157 13.118 2.057 1.00 95.25 166 ASN A N 1
ATOM 1322 C CA . ASN A 1 166 ? -6.295 13.852 3.314 1.00 95.25 166 ASN A CA 1
ATOM 1323 C C . ASN A 1 166 ? -7.695 13.612 3.905 1.00 95.25 166 ASN A C 1
ATOM 1325 O O . ASN A 1 166 ? -8.639 14.232 3.420 1.00 95.25 166 ASN A O 1
ATOM 1329 N N . PRO A 1 167 ? -7.836 12.764 4.941 1.00 84.81 167 PRO A N 1
ATOM 1330 C CA . PRO A 1 167 ? -9.135 12.385 5.499 1.00 84.81 167 PRO A CA 1
ATOM 1331 C C . PRO A 1 167 ? -9.796 13.473 6.363 1.00 84.81 167 PRO A C 1
ATOM 1333 O O . PRO A 1 167 ? -10.915 13.272 6.816 1.00 84.81 167 PRO A O 1
ATOM 1336 N N . LYS A 1 168 ? -9.126 14.607 6.619 1.00 74.25 168 LYS A N 1
ATOM 1337 C CA . LYS A 1 168 ? -9.676 15.736 7.397 1.00 74.25 168 LYS A CA 1
ATOM 1338 C C . LYS A 1 168 ? -10.505 16.728 6.568 1.00 74.25 168 LYS A C 1
ATOM 1340 O O . LYS A 1 168 ? -10.865 17.779 7.094 1.00 74.25 168 LYS A O 1
ATOM 1345 N N . LYS A 1 169 ? -10.725 16.451 5.283 1.00 53.22 169 LYS A N 1
ATOM 1346 C CA . LYS A 1 169 ? -11.575 17.262 4.407 1.00 53.22 169 LYS A CA 1
ATOM 1347 C C . LYS A 1 169 ? -12.918 16.593 4.197 1.00 53.22 169 LYS A C 1
ATOM 1349 O O . LYS A 1 169 ? -12.902 15.359 4.010 1.00 53.22 169 LYS A O 1
#